Protein AF-A0A483AQ06-F1 (afdb_monomer)

Secondary structure (DSSP, 8-state):
--HHHHHHHTT----PPPPTT-TT--HHHHHHHHHHS-TTHHHHTTS-SS--SSSHHHHHHHHHHHHHHHHHHHHHHHHHHH--

Mean predicted aligned error: 11.95 Å

pLDDT: mean 81.09, std 10.99, range [52.88, 95.81]

Sequence (84 aa):
KQTHIDAKRKGCNLKTILKNNMKNKNKGRDSFITKMRSPYERVFSQTNHRTRYRGVAKNQFAMFMESL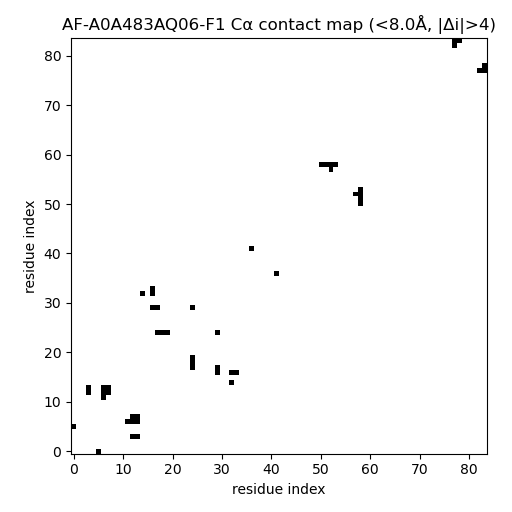AFNLKRMVILNEEYGF

Solvent-accessible surface area (backbone atoms only — not comparable to full-atom values): 5370 Å² total; per-residue (Å²): 130,66,64,69,58,60,32,48,75,71,76,40,82,87,82,78,74,70,57,93,88,44,93,87,53,55,68,68,64,40,51,53,51,63,67,69,44,59,86,61,60,63,58,63,71,70,54,77,92,69,78,92,57,90,53,69,69,60,41,51,51,51,53,48,53,52,52,51,54,51,51,53,56,49,49,54,52,47,28,74,76,70,70,113

Radius of gyration: 18.0 Å; Cα contacts (8 Å, |Δi|>4): 26; chains: 1; bounding box: 39×40×37 Å

Structure (mmCIF, N/CA/C/O backbone):
data_AF-A0A483AQ06-F1
#
_entry.id   AF-A0A483AQ06-F1
#
loop_
_atom_site.group_PDB
_atom_site.id
_atom_site.type_symbol
_atom_site.label_atom_id
_atom_site.label_alt_id
_atom_site.label_comp_id
_atom_site.label_asym_id
_atom_site.label_entity_id
_atom_site.label_seq_id
_atom_site.pdbx_PDB_ins_code
_atom_site.Cartn_x
_atom_site.Cartn_y
_atom_site.Cartn_z
_atom_site.occupancy
_atom_site.B_iso_or_equiv
_atom_site.auth_seq_id
_atom_site.auth_comp_id
_atom_site.auth_asym_id
_atom_site.auth_atom_id
_atom_site.pdbx_PDB_model_num
ATOM 1 N N . LYS A 1 1 ? 6.608 19.013 -22.337 1.00 52.88 1 LYS A N 1
ATOM 2 C CA . LYS A 1 1 ? 5.362 18.213 -22.211 1.00 52.88 1 LYS A CA 1
ATOM 3 C C . LYS A 1 1 ? 4.432 18.932 -21.241 1.00 52.88 1 LYS A C 1
ATOM 5 O O . LYS A 1 1 ? 4.711 18.914 -20.046 1.00 52.88 1 LYS A O 1
ATOM 10 N N . GLN A 1 2 ? 3.386 19.611 -21.720 1.00 62.06 2 GLN A N 1
ATOM 11 C CA . GLN A 1 2 ? 2.377 20.194 -20.829 1.00 62.06 2 GLN A CA 1
ATOM 12 C C . GLN A 1 2 ? 1.463 19.064 -20.331 1.00 62.06 2 GLN A C 1
ATOM 14 O O . GLN A 1 2 ? 0.412 18.778 -20.898 1.00 62.06 2 GLN A O 1
ATOM 19 N N . THR A 1 3 ? 1.884 18.407 -19.253 1.00 69.81 3 THR A N 1
ATOM 20 C CA . THR A 1 3 ? 1.211 17.243 -18.649 1.00 69.81 3 THR A CA 1
ATOM 21 C C . THR A 1 3 ? -0.273 17.479 -18.364 1.00 69.81 3 THR A C 1
ATOM 23 O O . THR A 1 3 ? -1.092 16.585 -18.553 1.00 69.81 3 THR A O 1
ATOM 26 N N . HIS A 1 4 ? -0.638 18.700 -17.971 1.00 72.56 4 HIS A N 1
ATOM 27 C CA . HIS A 1 4 ? -2.024 19.090 -17.724 1.00 72.56 4 HIS A CA 1
ATOM 28 C C . HIS A 1 4 ? -2.878 19.142 -19.001 1.00 72.56 4 HIS A C 1
ATOM 30 O O . HIS A 1 4 ? -4.044 18.758 -18.977 1.00 72.56 4 HIS A O 1
ATOM 36 N N . ILE A 1 5 ? -2.312 19.598 -20.121 1.00 80.12 5 ILE A N 1
ATOM 37 C CA . ILE A 1 5 ? -3.023 19.677 -21.406 1.00 80.12 5 ILE A CA 1
ATOM 38 C C . ILE A 1 5 ? -3.244 18.268 -21.958 1.00 80.12 5 ILE A C 1
ATOM 40 O O . ILE A 1 5 ? -4.344 17.943 -22.400 1.00 80.12 5 ILE A O 1
ATOM 44 N N . ASP A 1 6 ? -2.229 17.410 -21.861 1.00 81.81 6 ASP A N 1
ATOM 45 C CA . ASP A 1 6 ? -2.302 16.028 -22.337 1.00 81.81 6 ASP A CA 1
ATOM 46 C C . ASP A 1 6 ? -3.290 15.182 -21.519 1.00 81.81 6 ASP A C 1
ATOM 48 O O . ASP A 1 6 ? -4.037 14.387 -22.087 1.00 81.81 6 ASP A O 1
ATOM 52 N N . ALA A 1 7 ? -3.348 15.375 -20.198 1.00 76.44 7 ALA A N 1
ATOM 53 C CA . ALA A 1 7 ? -4.337 14.714 -19.349 1.00 76.44 7 ALA A CA 1
ATOM 54 C C . ALA A 1 7 ? -5.760 15.213 -19.635 1.00 76.44 7 ALA A C 1
ATOM 56 O O . ALA A 1 7 ? -6.670 14.400 -19.789 1.00 76.44 7 ALA A O 1
ATOM 57 N N . LYS A 1 8 ? -5.936 16.530 -19.808 1.00 83.62 8 LYS A N 1
ATOM 58 C CA . LYS A 1 8 ? -7.232 17.121 -20.166 1.00 83.62 8 LYS A CA 1
ATOM 59 C C . LYS A 1 8 ? -7.732 16.616 -21.522 1.00 83.62 8 LYS A C 1
ATOM 61 O O . LYS A 1 8 ? -8.911 16.308 -21.647 1.00 83.62 8 LYS A O 1
ATOM 66 N N . ARG A 1 9 ? -6.838 16.444 -22.507 1.00 87.44 9 ARG A N 1
ATOM 67 C CA . ARG A 1 9 ? -7.156 15.835 -23.814 1.00 87.44 9 ARG A CA 1
ATOM 68 C C . ARG A 1 9 ? -7.668 14.392 -23.677 1.00 87.44 9 ARG A C 1
ATOM 70 O O . ARG A 1 9 ? -8.458 13.956 -24.501 1.00 87.44 9 ARG A O 1
ATOM 77 N N . LYS A 1 10 ? -7.256 13.673 -22.628 1.00 83.00 10 LYS A N 1
ATOM 78 C CA . LYS A 1 10 ? -7.716 12.312 -22.297 1.00 83.00 10 LYS A CA 1
ATOM 79 C C . LYS A 1 10 ? -8.927 12.280 -21.351 1.00 83.00 10 LYS A C 1
ATOM 81 O O . LYS A 1 10 ? -9.265 11.216 -20.847 1.00 83.00 10 LYS A O 1
ATOM 86 N N . GLY A 1 11 ? -9.545 13.427 -21.055 1.00 81.31 11 GLY A N 1
ATOM 87 C CA . GLY A 1 11 ? -10.654 13.516 -20.097 1.00 81.31 11 GLY A CA 1
ATOM 88 C C . GLY A 1 11 ? -10.237 13.340 -18.630 1.00 81.31 11 GLY A C 1
ATOM 89 O O . GLY A 1 11 ? -11.092 13.221 -17.757 1.00 81.31 11 GLY A O 1
ATOM 90 N N . CYS A 1 12 ? -8.936 13.340 -18.326 1.00 76.25 12 CYS A N 1
ATOM 91 C CA . CYS A 1 12 ? -8.424 13.184 -16.968 1.00 76.25 12 CYS A CA 1
ATOM 92 C C . CYS A 1 12 ? -8.063 14.540 -16.350 1.00 76.25 12 CYS A C 1
ATOM 94 O O . CYS A 1 12 ? -7.247 15.294 -16.882 1.00 76.25 12 CYS A O 1
ATOM 96 N N . ASN A 1 13 ? -8.601 14.818 -15.161 1.00 78.75 13 ASN A N 1
ATOM 97 C CA . ASN A 1 13 ? -8.229 15.989 -14.370 1.00 78.75 13 ASN A CA 1
ATOM 98 C C . ASN A 1 13 ? -7.105 15.638 -13.388 1.00 78.75 13 ASN A C 1
ATOM 100 O O . ASN A 1 13 ? -7.316 14.899 -12.425 1.00 78.75 13 ASN A O 1
ATOM 104 N N . LEU A 1 14 ? -5.907 16.193 -13.599 1.00 75.75 14 LEU A N 1
ATOM 105 C CA . LEU A 1 14 ? -4.770 15.970 -12.703 1.00 75.75 14 LEU A CA 1
ATOM 106 C C . LEU A 1 14 ? -4.955 16.733 -11.388 1.00 75.75 14 LEU A C 1
ATOM 108 O O . LEU A 1 14 ? -4.785 17.950 -11.325 1.00 75.75 14 LEU A O 1
ATOM 112 N N . LYS A 1 15 ? -5.255 16.001 -10.313 1.00 78.44 15 LYS A N 1
ATOM 113 C CA . LYS A 1 15 ? -5.299 16.521 -8.939 1.00 78.44 15 LYS A CA 1
ATOM 114 C C . LYS A 1 15 ? -4.117 15.994 -8.118 1.00 78.44 15 LYS A C 1
ATOM 116 O O . LYS A 1 15 ? -4.250 15.133 -7.243 1.00 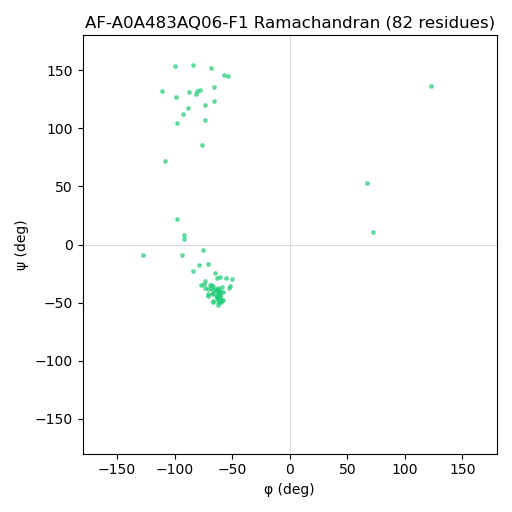78.44 15 LYS A O 1
ATOM 121 N N . THR A 1 16 ? -2.930 16.511 -8.427 1.00 79.44 16 THR A N 1
ATOM 122 C CA . THR A 1 16 ? -1.683 16.156 -7.733 1.00 79.44 16 THR A CA 1
ATOM 123 C C . THR A 1 16 ? -1.593 16.868 -6.381 1.00 79.44 16 THR A C 1
ATOM 125 O O . THR A 1 16 ? -1.812 18.077 -6.302 1.00 79.44 16 THR A O 1
ATOM 128 N N . ILE A 1 17 ? -1.240 16.134 -5.321 1.00 83.88 17 ILE A N 1
ATOM 129 C CA . ILE A 1 17 ? -0.897 16.726 -4.019 1.00 83.88 17 ILE A CA 1
ATOM 130 C C . ILE A 1 17 ? 0.541 17.229 -4.077 1.00 83.88 17 ILE A C 1
ATOM 132 O O . ILE A 1 17 ? 1.443 16.511 -4.510 1.00 83.88 17 ILE A O 1
ATOM 136 N N . LEU A 1 18 ? 0.758 18.461 -3.631 1.00 84.50 18 LEU A N 1
ATOM 137 C CA . LEU A 1 18 ? 2.079 19.082 -3.641 1.00 84.50 18 LEU A CA 1
ATOM 138 C C . LEU A 1 18 ? 2.875 18.673 -2.391 1.00 84.50 18 LEU A C 1
ATOM 140 O O . LEU A 1 18 ? 2.300 18.357 -1.347 1.00 84.50 18 LEU A O 1
ATOM 144 N N . LYS A 1 19 ? 4.212 18.695 -2.451 1.00 83.81 19 LYS A N 1
ATOM 145 C CA . LYS A 1 19 ? 5.058 18.453 -1.263 1.00 83.81 19 LYS A CA 1
ATOM 146 C C . LYS A 1 19 ? 4.919 19.600 -0.260 1.00 83.81 19 LYS A C 1
ATOM 148 O O . LYS A 1 19 ? 4.687 20.738 -0.654 1.00 83.81 19 LYS A O 1
ATOM 153 N N . ASN A 1 20 ? 5.113 19.312 1.029 1.00 84.44 20 ASN A N 1
ATOM 154 C CA . ASN A 1 20 ? 4.950 20.294 2.114 1.00 84.44 20 ASN A CA 1
ATOM 155 C C . ASN A 1 20 ? 5.795 21.567 1.942 1.00 84.44 20 ASN A C 1
ATOM 157 O O . ASN A 1 20 ? 5.354 22.631 2.357 1.00 84.44 20 ASN A O 1
ATOM 161 N N . ASN A 1 21 ? 6.940 21.467 1.263 1.00 88.31 21 ASN A N 1
ATOM 162 C CA . ASN A 1 21 ? 7.886 22.572 1.087 1.00 88.31 21 ASN A CA 1
ATOM 163 C C . ASN A 1 21 ? 7.644 23.386 -0.203 1.00 88.31 21 ASN A C 1
ATOM 165 O O . ASN A 1 21 ? 8.450 24.245 -0.549 1.00 88.31 21 ASN A O 1
ATOM 169 N N . MET A 1 22 ? 6.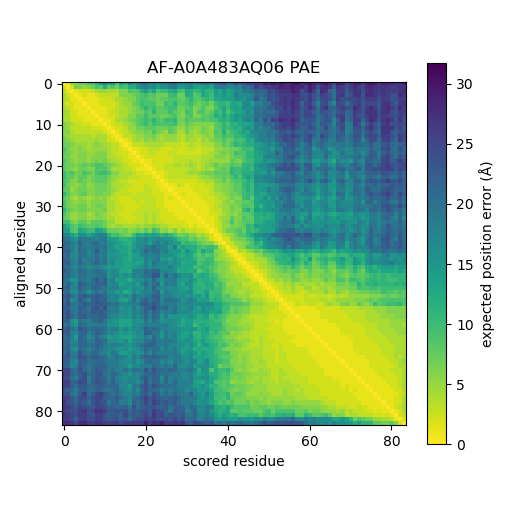582 23.105 -0.969 1.00 89.62 22 MET A N 1
ATOM 170 C CA . MET A 1 22 ? 6.299 23.825 -2.216 1.00 89.62 22 MET A CA 1
ATOM 171 C C . MET A 1 22 ? 5.598 25.157 -1.940 1.00 89.62 22 MET A C 1
ATOM 173 O O . MET A 1 22 ? 4.561 25.178 -1.281 1.00 89.62 22 MET A O 1
ATOM 177 N N . LYS A 1 23 ? 6.115 26.248 -2.525 1.00 86.88 23 LYS A N 1
ATOM 178 C CA . LYS A 1 23 ? 5.604 27.622 -2.336 1.00 86.88 23 LYS A CA 1
ATOM 179 C C . LYS A 1 23 ? 4.098 27.764 -2.602 1.00 86.88 23 LYS A C 1
ATOM 181 O O . LYS A 1 23 ? 3.412 28.453 -1.865 1.00 86.88 23 LYS A O 1
ATOM 186 N N . ASN A 1 24 ? 3.575 27.049 -3.598 1.00 87.19 24 ASN A N 1
ATOM 187 C CA . ASN A 1 24 ? 2.168 27.143 -4.012 1.00 87.19 24 ASN A CA 1
ATOM 188 C C . ASN A 1 24 ? 1.287 26.036 -3.408 1.00 87.19 24 ASN A C 1
ATOM 190 O O . ASN A 1 24 ? 0.248 25.683 -3.975 1.00 87.19 24 ASN A O 1
ATOM 194 N N . LYS A 1 25 ? 1.708 25.418 -2.296 1.00 88.19 25 LYS A N 1
ATOM 195 C CA . LYS A 1 25 ? 0.919 24.363 -1.660 1.00 88.19 25 LYS A CA 1
ATOM 196 C C . LYS A 1 25 ? -0.301 24.943 -0.950 1.00 88.19 25 LYS A C 1
ATOM 198 O O . LYS A 1 25 ? -0.180 25.669 0.030 1.00 88.19 25 LYS A O 1
ATOM 203 N N . ASN A 1 26 ? -1.485 24.509 -1.376 1.00 91.00 26 ASN A N 1
ATOM 204 C CA . ASN A 1 26 ? -2.729 24.763 -0.660 1.00 91.00 26 ASN A CA 1
ATOM 205 C C . ASN A 1 26 ? -3.102 23.537 0.192 1.00 91.00 26 ASN A C 1
ATOM 207 O O . ASN A 1 26 ? -3.576 22.525 -0.327 1.00 91.00 26 ASN A O 1
ATOM 211 N N . LYS A 1 27 ? -2.900 23.639 1.513 1.00 87.44 27 LYS A N 1
ATOM 212 C CA . LYS A 1 27 ? -3.161 22.545 2.467 1.00 87.44 27 LYS A CA 1
ATOM 213 C C . LYS A 1 27 ? -4.637 22.128 2.511 1.00 87.44 27 LYS A C 1
ATOM 215 O O . LYS A 1 27 ? -4.914 20.937 2.619 1.00 87.44 27 LYS A O 1
ATOM 220 N N . GLY A 1 28 ? -5.570 23.077 2.399 1.00 89.31 28 GLY A N 1
ATOM 221 C CA . GLY A 1 28 ? -7.010 22.794 2.434 1.00 89.31 28 GLY A CA 1
ATOM 222 C C . GLY A 1 28 ? -7.459 21.981 1.221 1.00 89.31 28 GLY A C 1
ATOM 223 O O . GLY A 1 28 ? -8.065 20.919 1.369 1.00 89.31 28 GLY A O 1
ATOM 224 N N . ARG A 1 29 ? -7.060 22.422 0.020 1.00 88.56 29 ARG A N 1
ATOM 225 C CA . ARG A 1 29 ? -7.317 21.702 -1.237 1.00 88.56 29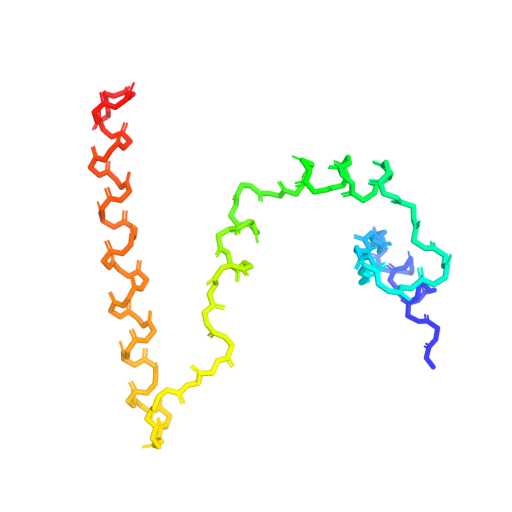 ARG A CA 1
ATOM 226 C C . ARG A 1 29 ? -6.736 20.289 -1.197 1.00 88.56 29 ARG A C 1
ATOM 228 O O . ARG A 1 29 ? -7.418 19.330 -1.546 1.00 88.56 29 ARG A O 1
ATOM 235 N N . ASP A 1 30 ? -5.483 20.158 -0.771 1.00 87.31 30 ASP A N 1
ATOM 236 C CA . ASP A 1 30 ? -4.793 18.869 -0.744 1.00 87.31 30 ASP A CA 1
ATOM 237 C C . ASP A 1 30 ? -5.404 17.916 0.304 1.00 87.31 30 ASP A C 1
ATOM 239 O O . ASP A 1 30 ? -5.508 16.720 0.039 1.00 87.31 30 ASP A O 1
ATOM 243 N N . SER A 1 31 ? -5.885 18.424 1.446 1.00 84.75 31 SER A N 1
ATOM 244 C CA . SER A 1 31 ? -6.627 17.640 2.450 1.00 84.75 31 SER A CA 1
ATOM 245 C C . SER A 1 31 ? -7.944 17.093 1.892 1.00 84.75 31 SER A C 1
ATOM 247 O O . SER A 1 31 ?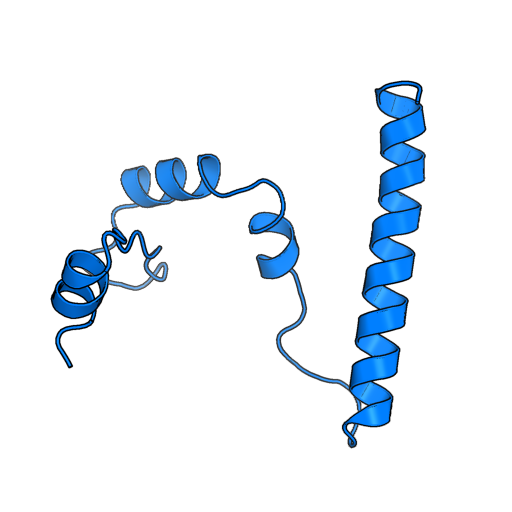 -8.225 15.902 2.020 1.00 84.75 31 SER A O 1
ATOM 249 N N . PHE A 1 32 ? -8.717 17.926 1.190 1.00 85.94 32 PHE A N 1
ATOM 250 C CA . PHE A 1 32 ? -9.953 17.500 0.531 1.00 85.94 32 PHE A CA 1
ATOM 251 C C . PHE A 1 32 ? -9.698 16.433 -0.544 1.00 85.94 32 PHE A C 1
ATOM 253 O O . PHE A 1 32 ? -10.347 15.389 -0.546 1.00 85.94 32 PHE A O 1
ATOM 260 N N . ILE A 1 33 ? -8.697 16.641 -1.408 1.00 83.94 33 ILE A N 1
ATOM 261 C CA . ILE A 1 33 ? -8.308 15.645 -2.417 1.00 83.94 33 ILE A CA 1
ATOM 262 C C . ILE A 1 33 ? -7.848 14.345 -1.740 1.00 83.94 33 ILE A C 1
ATOM 264 O O . ILE A 1 33 ? -8.224 13.273 -2.192 1.00 83.94 33 ILE A O 1
ATOM 268 N N . THR A 1 34 ? -7.076 14.417 -0.649 1.00 77.44 34 THR A N 1
ATOM 269 C CA . THR A 1 34 ? -6.635 13.234 0.118 1.00 77.44 34 THR A CA 1
ATOM 270 C C . THR A 1 34 ? -7.812 12.419 0.649 1.00 77.44 34 THR A C 1
ATOM 272 O O . THR A 1 34 ? -7.732 11.197 0.665 1.00 77.44 34 THR A O 1
ATOM 275 N N . LYS A 1 35 ? -8.899 13.076 1.069 1.00 77.75 35 LYS A N 1
ATOM 276 C CA . LYS A 1 35 ? -10.115 12.404 1.549 1.00 77.75 35 LYS A CA 1
ATOM 277 C C . LYS A 1 35 ? -10.948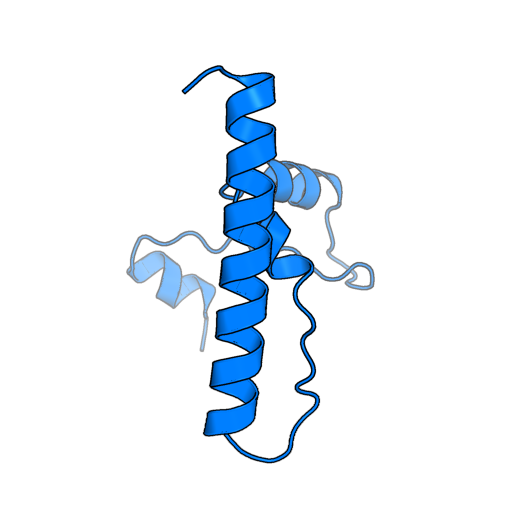 11.792 0.418 1.00 77.75 35 LYS A C 1
ATOM 279 O O . LYS A 1 35 ? -11.557 10.758 0.637 1.00 77.75 35 LYS A O 1
ATOM 284 N N . MET A 1 36 ? -10.970 12.420 -0.762 1.00 77.56 36 MET A N 1
ATOM 285 C CA . MET A 1 36 ? -11.667 11.896 -1.951 1.00 77.56 36 MET A CA 1
ATOM 286 C C . MET A 1 36 ? -10.906 10.785 -2.683 1.00 77.56 36 MET A C 1
ATOM 288 O O . MET A 1 36 ? -11.494 10.108 -3.523 1.00 77.56 36 MET A O 1
ATOM 292 N N . ARG A 1 37 ? -9.598 10.630 -2.439 1.00 71.50 37 ARG A N 1
ATOM 293 C CA . ARG A 1 37 ? -8.817 9.532 -3.018 1.00 71.50 37 ARG A CA 1
ATOM 294 C C . ARG A 1 37 ? -9.425 8.190 -2.627 1.00 71.50 37 ARG A C 1
ATOM 296 O O . ARG A 1 37 ? -9.950 8.043 -1.525 1.00 71.50 37 ARG A O 1
ATOM 303 N N . SER A 1 38 ? -9.336 7.221 -3.538 1.00 58.50 38 SER A N 1
ATOM 304 C CA . SER A 1 38 ? -9.855 5.874 -3.286 1.00 58.50 38 SER A CA 1
ATOM 305 C C . SER A 1 38 ? -9.262 5.312 -1.979 1.00 58.50 38 SER A C 1
ATOM 307 O O . SER A 1 38 ? -8.094 5.595 -1.685 1.00 58.50 38 SER A O 1
ATOM 309 N N . PRO A 1 39 ? -10.020 4.524 -1.187 1.00 60.44 39 PRO A N 1
ATOM 310 C CA . PRO A 1 39 ? -9.588 4.046 0.134 1.00 60.44 39 PRO A CA 1
ATOM 311 C C . PRO A 1 39 ? -8.188 3.407 0.147 1.00 60.44 39 PRO A C 1
ATOM 313 O O . PRO A 1 39 ? -7.452 3.515 1.127 1.00 60.44 39 PRO A O 1
ATOM 316 N N . TYR A 1 40 ? -7.785 2.806 -0.973 1.00 55.34 40 TYR A N 1
ATOM 317 C CA . TYR A 1 40 ? -6.536 2.066 -1.125 1.00 55.34 40 TYR A CA 1
ATOM 318 C C . TYR A 1 40 ? -5.310 2.939 -1.449 1.00 55.34 40 TYR A C 1
ATOM 320 O O . TYR A 1 40 ? -4.189 2.556 -1.122 1.00 55.34 40 TYR A O 1
ATOM 328 N N . GLU A 1 41 ? -5.477 4.146 -2.006 1.00 56.75 41 GLU A N 1
ATOM 329 C CA . GLU A 1 41 ? -4.341 5.045 -2.302 1.00 56.75 41 GLU A CA 1
ATOM 330 C C . GLU A 1 41 ? -3.598 5.489 -1.030 1.00 56.75 41 GLU A C 1
ATOM 332 O O . GLU A 1 41 ? -2.389 5.725 -1.057 1.00 56.75 41 GLU A O 1
ATOM 337 N N . ARG A 1 42 ? -4.301 5.570 0.107 1.00 57.56 42 ARG A N 1
ATOM 338 C CA . ARG A 1 42 ? -3.697 5.869 1.415 1.00 57.56 42 ARG A CA 1
ATOM 339 C C . ARG A 1 42 ? -2.766 4.756 1.891 1.00 57.56 42 ARG A C 1
ATOM 341 O O . ARG A 1 42 ? -1.732 5.058 2.481 1.00 57.56 42 ARG A O 1
ATOM 348 N N . VAL A 1 43 ? -3.103 3.500 1.608 1.00 59.09 43 VAL A N 1
ATOM 349 C CA . VAL A 1 43 ? -2.313 2.328 2.011 1.00 59.09 43 VAL A CA 1
ATOM 350 C C . VAL A 1 43 ? -1.020 2.263 1.202 1.00 59.09 43 VAL A C 1
ATOM 352 O O . VAL A 1 43 ? 0.057 2.128 1.774 1.00 59.09 43 VAL A O 1
ATOM 355 N N . PHE A 1 44 ? -1.099 2.496 -0.111 1.00 56.12 44 PHE A N 1
ATOM 356 C CA . PHE A 1 44 ? 0.087 2.502 -0.975 1.00 56.12 44 PHE A CA 1
ATOM 357 C C . PHE A 1 44 ? 1.077 3.628 -0.654 1.00 56.12 44 PHE A C 1
ATOM 359 O O . PHE A 1 44 ? 2.269 3.494 -0.911 1.00 56.12 44 PHE A O 1
ATOM 366 N N . SER A 1 45 ? 0.614 4.729 -0.050 1.00 61.44 45 SER A N 1
ATOM 367 C CA . SER A 1 45 ? 1.500 5.811 0.404 1.00 61.44 45 SER A CA 1
ATOM 368 C C . SER A 1 45 ? 2.366 5.445 1.616 1.00 61.44 45 SER A C 1
ATOM 370 O O . SER A 1 45 ? 3.346 6.133 1.892 1.00 61.44 45 SER A O 1
ATOM 372 N N . GLN A 1 46 ? 2.008 4.377 2.335 1.00 66.94 46 GLN A N 1
ATOM 373 C CA . GLN A 1 46 ? 2.771 3.858 3.473 1.00 66.94 46 GLN A CA 1
ATOM 374 C C . GLN A 1 46 ? 3.747 2.748 3.063 1.00 66.94 46 GLN A C 1
ATOM 376 O O . GLN A 1 46 ? 4.584 2.340 3.866 1.00 66.94 46 GLN A O 1
ATOM 381 N N . THR A 1 47 ? 3.666 2.263 1.820 1.00 67.88 47 THR A N 1
ATOM 382 C CA . THR A 1 47 ? 4.560 1.226 1.307 1.00 67.88 47 THR A CA 1
ATOM 383 C C . THR A 1 47 ? 5.993 1.748 1.223 1.00 67.88 47 THR A C 1
ATOM 385 O O . THR A 1 47 ? 6.252 2.862 0.762 1.00 67.88 47 THR A O 1
ATOM 388 N N . ASN A 1 48 ? 6.955 0.938 1.666 1.00 72.25 48 ASN A N 1
ATOM 389 C CA . ASN A 1 48 ? 8.356 1.326 1.628 1.00 72.25 48 ASN A CA 1
ATOM 390 C C . ASN A 1 48 ? 8.834 1.465 0.175 1.00 72.25 48 ASN A C 1
ATOM 392 O O . ASN A 1 48 ? 8.775 0.528 -0.616 1.00 72.25 48 ASN A O 1
ATOM 396 N N . HIS A 1 49 ? 9.356 2.639 -0.174 1.00 74.94 49 HIS A N 1
ATOM 397 C CA . HIS A 1 49 ? 9.858 2.922 -1.520 1.00 74.94 49 HIS A CA 1
ATOM 398 C C . HIS A 1 49 ? 11.215 2.258 -1.812 1.00 74.94 49 HIS A C 1
ATOM 400 O O . HIS A 1 49 ? 11.735 2.387 -2.921 1.00 74.94 49 HIS A O 1
ATOM 406 N N . ARG A 1 50 ? 11.833 1.603 -0.819 1.00 81.12 50 ARG A N 1
ATOM 407 C CA . ARG A 1 50 ? 13.144 0.958 -0.944 1.00 81.12 50 ARG A CA 1
ATOM 408 C C . ARG A 1 50 ? 13.012 -0.556 -0.873 1.00 81.12 50 ARG A C 1
ATOM 410 O O . ARG A 1 50 ? 12.428 -1.100 0.056 1.00 81.12 50 ARG A O 1
ATOM 417 N N . THR A 1 51 ? 13.651 -1.234 -1.817 1.00 79.00 51 THR A N 1
ATOM 418 C CA . THR A 1 51 ? 13.747 -2.694 -1.846 1.00 79.00 51 THR A CA 1
ATOM 419 C C . THR A 1 51 ? 14.942 -3.181 -1.031 1.00 79.00 51 THR A C 1
ATOM 421 O O . THR A 1 51 ? 16.058 -2.695 -1.221 1.00 79.00 51 THR A O 1
ATOM 424 N N . ARG A 1 52 ? 14.730 -4.166 -0.152 1.00 86.50 52 ARG A N 1
ATOM 425 C CA . ARG A 1 52 ? 15.783 -4.726 0.714 1.00 86.50 52 ARG A CA 1
ATOM 426 C C . ARG A 1 52 ? 16.775 -5.616 -0.039 1.00 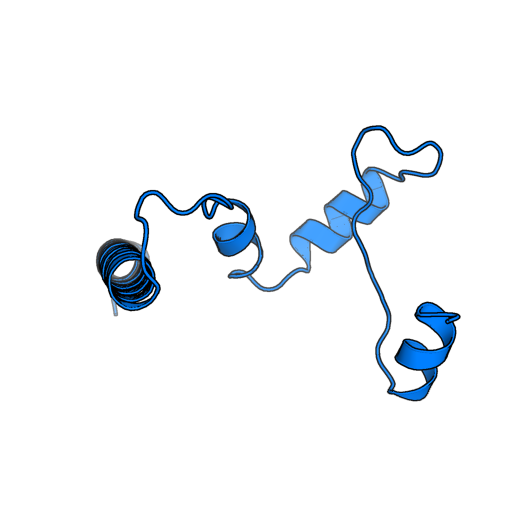86.50 52 ARG A C 1
ATOM 428 O O . ARG A 1 52 ? 17.958 -5.616 0.294 1.00 86.50 52 ARG A O 1
ATOM 435 N N . TYR A 1 53 ? 16.312 -6.394 -1.018 1.00 91.19 53 TYR A N 1
ATOM 436 C CA . TYR A 1 53 ? 17.128 -7.423 -1.662 1.00 91.19 53 TYR A CA 1
ATOM 437 C C . TYR A 1 53 ? 17.695 -6.965 -3.005 1.00 91.19 53 TYR A C 1
ATOM 439 O O . TYR A 1 53 ? 17.120 -6.140 -3.717 1.00 91.19 53 TYR A O 1
ATOM 447 N N . ARG A 1 54 ? 18.831 -7.559 -3.380 1.00 88.25 54 ARG A N 1
ATOM 448 C CA . ARG A 1 54 ? 19.365 -7.485 -4.742 1.00 88.25 54 ARG A CA 1
ATOM 449 C C . ARG A 1 54 ? 18.756 -8.629 -5.556 1.00 88.25 54 ARG A C 1
ATOM 451 O O . ARG A 1 54 ? 18.956 -9.795 -5.216 1.00 88.25 54 ARG A O 1
ATOM 458 N N . GLY A 1 55 ? 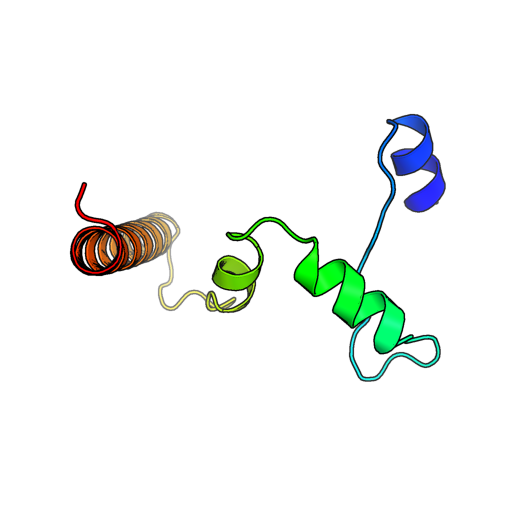17.997 -8.287 -6.595 1.00 92.94 55 GLY A N 1
ATOM 459 C CA . GLY A 1 55 ? 17.360 -9.239 -7.511 1.00 92.94 55 GLY A CA 1
ATOM 460 C C . GLY A 1 55 ? 15.840 -9.089 -7.590 1.00 92.94 55 GLY A C 1
ATOM 461 O O . GLY A 1 55 ? 15.157 -8.956 -6.575 1.00 92.94 55 GLY A O 1
ATOM 462 N N . VAL A 1 56 ? 15.315 -9.136 -8.817 1.00 92.50 56 VAL A N 1
ATOM 463 C CA . VAL A 1 56 ? 13.892 -8.906 -9.123 1.00 92.50 56 VAL A CA 1
ATOM 464 C C . VAL A 1 56 ? 12.999 -9.949 -8.454 1.00 92.50 56 VAL A C 1
ATOM 466 O O . VAL A 1 56 ? 12.084 -9.573 -7.730 1.00 92.50 56 VAL A O 1
ATOM 469 N N . ALA A 1 57 ? 13.319 -11.239 -8.596 1.00 95.81 57 ALA A N 1
ATOM 470 C CA . ALA A 1 57 ? 12.509 -12.326 -8.041 1.00 95.81 57 ALA A CA 1
ATOM 471 C C . ALA A 1 57 ? 12.366 -12.247 -6.508 1.00 95.81 57 ALA A C 1
ATOM 473 O O . ALA A 1 57 ? 11.275 -12.421 -5.973 1.00 95.81 57 ALA A O 1
ATOM 474 N N . LYS A 1 58 ? 13.449 -11.910 -5.789 1.00 94.44 58 LYS A N 1
ATOM 475 C CA . LYS A 1 58 ? 13.433 -11.776 -4.319 1.00 94.44 58 LYS A CA 1
ATOM 476 C C . LYS A 1 58 ? 12.562 -10.608 -3.865 1.00 94.44 58 LYS A C 1
ATOM 478 O O . LYS A 1 58 ? 11.810 -10.738 -2.905 1.00 94.44 58 LYS A O 1
ATOM 483 N N . ASN A 1 59 ? 12.652 -9.477 -4.563 1.00 91.00 59 ASN A N 1
ATOM 484 C CA . ASN A 1 59 ? 11.838 -8.306 -4.250 1.00 91.00 59 ASN A CA 1
ATOM 485 C C . ASN A 1 59 ? 10.366 -8.516 -4.620 1.00 91.00 59 ASN A C 1
ATOM 487 O O . ASN A 1 59 ? 9.499 -8.109 -3.855 1.00 91.00 59 ASN A O 1
ATOM 491 N N . GLN A 1 60 ? 10.078 -9.185 -5.740 1.00 91.12 60 GLN A N 1
ATOM 492 C CA . GLN A 1 60 ? 8.713 -9.557 -6.117 1.00 91.12 60 GLN A CA 1
ATOM 493 C C . GLN A 1 60 ? 8.087 -10.485 -5.079 1.00 91.12 60 GLN A C 1
ATOM 495 O O . GLN A 1 60 ? 6.983 -10.215 -4.620 1.00 91.12 60 GLN A O 1
ATOM 500 N N . PHE A 1 61 ? 8.812 -11.524 -4.658 1.00 93.00 61 PHE A N 1
ATOM 501 C CA . PHE A 1 61 ? 8.339 -12.434 -3.621 1.00 93.00 61 PHE A CA 1
ATOM 502 C C . PHE A 1 61 ? 8.093 -11.709 -2.292 1.00 93.00 61 PHE A C 1
ATOM 504 O O . PHE A 1 61 ? 7.039 -11.881 -1.689 1.00 93.00 61 PHE A O 1
ATOM 511 N N . ALA A 1 62 ? 9.023 -10.850 -1.861 1.00 90.88 62 ALA A N 1
ATOM 512 C CA . ALA A 1 62 ? 8.870 -10.081 -0.627 1.00 90.88 62 ALA A CA 1
ATOM 513 C C . ALA A 1 62 ? 7.623 -9.180 -0.656 1.00 90.88 62 ALA A C 1
ATOM 515 O O . ALA A 1 62 ? 6.808 -9.245 0.260 1.00 90.88 62 ALA A O 1
ATOM 516 N N . MET A 1 63 ? 7.439 -8.407 -1.732 1.00 88.75 63 MET A N 1
ATOM 517 C CA . MET A 1 63 ? 6.260 -7.551 -1.904 1.00 88.75 63 MET A CA 1
ATOM 518 C C . MET A 1 63 ? 4.964 -8.361 -1.965 1.00 88.75 63 MET A C 1
ATOM 520 O O . MET A 1 63 ? 3.955 -7.956 -1.391 1.00 88.75 63 MET A O 1
ATOM 524 N N . PHE A 1 64 ? 4.986 -9.512 -2.641 1.00 89.50 64 PHE A N 1
ATOM 525 C CA . PHE A 1 64 ? 3.829 -10.393 -2.740 1.00 89.50 64 PHE A CA 1
ATOM 526 C C . PHE A 1 64 ? 3.415 -10.918 -1.363 1.00 89.50 64 PHE A C 1
ATOM 528 O O . PHE A 1 64 ? 2.269 -10.729 -0.958 1.00 89.50 64 PHE A O 1
ATOM 535 N N . MET A 1 65 ? 4.356 -11.485 -0.605 1.00 93.94 65 MET A N 1
ATOM 536 C CA . MET A 1 65 ? 4.085 -12.015 0.732 1.00 93.94 65 MET A CA 1
ATOM 537 C C . MET A 1 65 ? 3.644 -10.924 1.714 1.00 93.94 65 MET A C 1
ATOM 539 O O . MET A 1 65 ? 2.720 -11.149 2.493 1.00 93.94 65 MET A O 1
ATOM 543 N N . GLU A 1 66 ? 4.247 -9.733 1.653 1.00 88.50 66 GLU A N 1
ATOM 544 C CA . GLU A 1 66 ? 3.845 -8.583 2.473 1.00 88.50 66 GLU A CA 1
ATOM 545 C C . GLU A 1 66 ? 2.407 -8.146 2.160 1.00 88.50 66 GLU A C 1
ATOM 547 O O . GLU A 1 66 ? 1.593 -7.988 3.070 1.00 88.50 66 GLU A O 1
ATOM 552 N N . SER A 1 67 ? 2.065 -8.022 0.873 1.00 86.81 67 SER A N 1
ATOM 553 C CA . SER A 1 67 ? 0.712 -7.650 0.446 1.00 86.81 67 SER A CA 1
ATOM 554 C C . SER A 1 67 ? -0.336 -8.690 0.848 1.00 86.81 67 SER A C 1
ATOM 556 O O . SER A 1 67 ? -1.420 -8.333 1.309 1.00 86.81 67 SER A O 1
ATOM 558 N N . LEU A 1 68 ? 0.001 -9.976 0.738 1.00 91.81 68 LEU A N 1
ATOM 559 C CA . LEU A 1 68 ? -0.876 -11.080 1.103 1.00 91.81 68 LEU A CA 1
ATOM 560 C C . LEU A 1 68 ? -1.127 -11.092 2.614 1.00 91.81 68 LEU A C 1
ATOM 562 O O . LEU A 1 68 ? -2.279 -11.112 3.039 1.00 91.81 68 LEU A O 1
ATOM 566 N N . ALA A 1 69 ? -0.072 -10.982 3.425 1.00 92.19 69 ALA A N 1
ATOM 567 C CA . ALA A 1 69 ? -0.195 -10.914 4.879 1.00 92.19 69 ALA A CA 1
ATOM 568 C C . ALA A 1 69 ? -1.005 -9.689 5.339 1.00 92.19 69 ALA A C 1
ATOM 570 O O . ALA A 1 69 ? -1.869 -9.812 6.210 1.00 92.19 69 ALA A O 1
ATOM 571 N N . PHE A 1 70 ? -0.769 -8.517 4.735 1.00 86.44 70 PHE A N 1
ATOM 572 C CA . PHE A 1 70 ? -1.525 -7.300 5.032 1.00 86.44 70 PHE A CA 1
ATOM 573 C C . PHE A 1 70 ? -3.016 -7.466 4.721 1.00 86.44 70 PHE A C 1
ATOM 575 O O . PHE A 1 70 ? -3.862 -7.182 5.573 1.00 86.44 70 PHE A O 1
ATOM 582 N N . ASN A 1 71 ? -3.339 -7.964 3.525 1.00 86.25 71 ASN A N 1
ATOM 583 C CA . ASN A 1 71 ? -4.721 -8.148 3.094 1.00 86.25 71 ASN A CA 1
ATOM 584 C C . ASN A 1 71 ? -5.447 -9.182 3.959 1.00 86.25 71 ASN A C 1
ATOM 586 O O . ASN A 1 71 ? -6.557 -8.912 4.405 1.00 86.25 71 ASN A O 1
ATOM 590 N N . LEU A 1 72 ? -4.813 -10.317 4.271 1.00 90.88 72 LEU A N 1
ATOM 591 C CA . LEU A 1 72 ? -5.401 -11.336 5.146 1.00 90.88 72 LEU A CA 1
ATOM 592 C C . LEU A 1 72 ? -5.658 -10.800 6.557 1.00 90.88 72 LEU A C 1
ATOM 594 O O . LEU A 1 72 ? -6.754 -10.966 7.087 1.00 90.88 72 LEU A O 1
ATOM 598 N N . LYS A 1 73 ? -4.691 -10.087 7.148 1.00 88.94 73 LYS A N 1
ATOM 599 C CA . LYS A 1 73 ? -4.886 -9.440 8.453 1.00 88.94 73 LYS A CA 1
ATOM 600 C C . LYS A 1 73 ? -6.063 -8.467 8.419 1.00 88.94 73 LYS A C 1
ATOM 602 O O . LYS A 1 73 ? -6.845 -8.408 9.363 1.00 88.94 73 LYS A O 1
ATOM 607 N N . ARG A 1 74 ? -6.203 -7.698 7.338 1.00 84.44 74 ARG A N 1
ATOM 608 C CA . ARG A 1 74 ? -7.288 -6.725 7.207 1.00 84.44 74 ARG A CA 1
ATOM 609 C C . ARG A 1 74 ? -8.640 -7.384 6.942 1.00 84.44 74 ARG A C 1
ATOM 611 O O . ARG A 1 74 ? -9.635 -6.861 7.430 1.00 84.44 74 ARG A O 1
ATOM 618 N N . MET A 1 75 ? -8.682 -8.529 6.264 1.00 88.12 75 MET A N 1
ATOM 619 C CA . MET A 1 75 ? -9.894 -9.344 6.135 1.00 88.12 75 MET A CA 1
ATOM 620 C C . MET A 1 75 ? -10.407 -9.812 7.498 1.00 88.12 75 MET A C 1
ATOM 622 O O . MET A 1 75 ? -11.595 -9.680 7.759 1.00 88.12 75 MET A O 1
ATOM 626 N N . VAL A 1 76 ? -9.521 -10.270 8.391 1.00 92.56 76 VAL A N 1
ATOM 627 C CA . VAL A 1 76 ? -9.910 -10.686 9.753 1.00 92.56 76 VAL A CA 1
ATOM 628 C C . VAL A 1 76 ? -10.567 -9.537 10.517 1.00 92.56 76 VAL A C 1
ATOM 630 O O . VAL A 1 76 ? -11.646 -9.710 11.070 1.00 92.56 76 VAL A O 1
ATOM 633 N N . ILE A 1 77 ? -9.964 -8.346 10.489 1.00 85.12 77 ILE A N 1
ATOM 634 C CA . ILE A 1 77 ? -10.532 -7.191 11.196 1.00 85.12 77 ILE A CA 1
ATOM 635 C C . ILE A 1 77 ? -11.829 -6.707 10.518 1.00 85.12 77 ILE A C 1
ATOM 637 O O . ILE A 1 77 ? -12.752 -6.277 11.196 1.00 85.12 77 ILE A O 1
ATOM 641 N N . LEU A 1 78 ? -11.935 -6.779 9.182 1.00 84.81 78 LEU A N 1
ATOM 642 C CA . LEU A 1 78 ? -13.187 -6.442 8.486 1.00 84.81 78 LEU A CA 1
ATOM 643 C C . LEU A 1 78 ? -14.313 -7.407 8.854 1.00 84.81 78 LEU A C 1
ATOM 645 O O . LEU A 1 78 ? -15.445 -6.960 8.998 1.00 84.81 78 LEU A O 1
ATOM 649 N N . ASN A 1 79 ? -14.009 -8.694 9.013 1.00 89.38 79 ASN A N 1
ATOM 650 C CA . ASN A 1 79 ? -14.983 -9.670 9.480 1.00 89.38 79 ASN A CA 1
ATOM 651 C C . ASN A 1 79 ? -15.446 -9.343 10.911 1.00 89.38 79 ASN A C 1
ATOM 653 O O . ASN A 1 79 ? -16.639 -9.311 11.175 1.00 89.38 79 ASN A O 1
ATOM 657 N N . GLU A 1 80 ? -14.526 -8.997 11.813 1.00 88.88 80 GLU A N 1
ATOM 658 C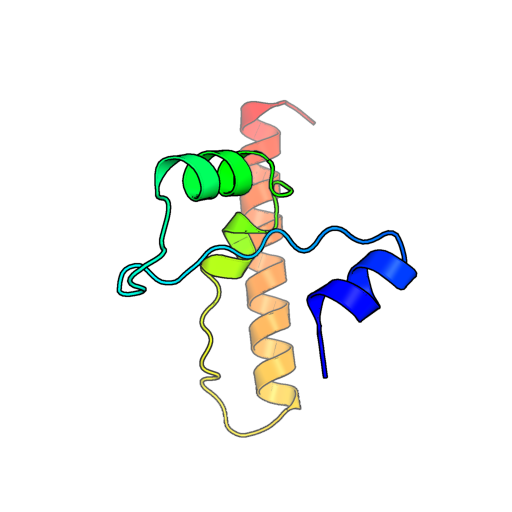 CA . GLU A 1 80 ? -14.882 -8.594 13.182 1.00 88.88 80 GLU A CA 1
ATOM 659 C C . GLU A 1 80 ? -15.737 -7.310 13.230 1.00 88.88 80 GLU A C 1
ATOM 661 O O . GLU A 1 80 ? -16.688 -7.230 14.002 1.00 88.88 80 GLU A O 1
ATOM 666 N N . GLU A 1 81 ? -15.435 -6.312 12.392 1.00 86.31 81 GLU A N 1
ATOM 667 C CA . GLU A 1 81 ? -16.148 -5.024 12.365 1.00 86.31 81 GLU A CA 1
ATOM 668 C C . GLU A 1 81 ? -17.517 -5.086 11.658 1.00 86.31 81 GLU A C 1
ATOM 670 O O . GLU A 1 81 ? -18.432 -4.356 12.045 1.00 86.31 81 GLU A O 1
ATOM 675 N N . TYR A 1 82 ? -17.657 -5.903 10.607 1.00 85.38 82 TYR A N 1
ATOM 676 C CA . TYR A 1 82 ? -18.809 -5.859 9.693 1.00 85.38 82 TYR A CA 1
ATOM 677 C C . TYR A 1 82 ? -19.526 -7.205 9.478 1.00 85.38 82 TYR A C 1
ATOM 679 O O . TYR A 1 82 ? -20.608 -7.202 8.895 1.00 85.38 82 TYR A O 1
ATOM 687 N N . GLY A 1 83 ? -18.977 -8.324 9.963 1.00 71.06 83 GLY A N 1
ATOM 688 C CA . GLY A 1 83 ? -19.642 -9.633 10.011 1.00 71.06 83 GLY A CA 1
ATOM 689 C C . GLY A 1 83 ? -19.927 -10.283 8.652 1.00 71.06 83 GLY A C 1
ATOM 690 O O . GLY A 1 83 ? -21.073 -10.653 8.399 1.00 71.06 83 GLY A O 1
ATOM 691 N N . PHE A 1 84 ? -18.910 -10.415 7.792 1.00 57.78 84 PHE A N 1
ATOM 692 C CA . PHE A 1 84 ? -19.000 -11.147 6.516 1.00 57.78 84 PHE A CA 1
ATOM 693 C C . PHE A 1 84 ? -18.389 -12.547 6.612 1.00 57.78 84 PHE A C 1
ATOM 695 O O . PHE A 1 84 ? -17.214 -12.644 7.036 1.00 57.78 84 PHE A O 1
#

Foldseek 3Di:
DPPQVVCVVVVHHDPDQDDPPDPPHDPVSNVVVVVVPDPCVVVVVPDDPDAPDDDDVVSVVVVVVVVVVVVVVVVVVCCVVPPD